Protein AF-A0A7Y3BUW7-F1 (afdb_monomer_lite)

Sequence (79 aa):
MLFARILLAATGLMFFIHGLICFIHPATIGIESGLAMPTPGSILEVRAEYGGLPMALGLFFLAAAMQKVRIRTGLLVMV

Structure (mmCIF, N/CA/C/O backbone):
data_AF-A0A7Y3BUW7-F1
#
_entry.id   AF-A0A7Y3BUW7-F1
#
loop_
_atom_site.group_PDB
_atom_site.id
_atom_site.type_symbol
_atom_site.label_atom_id
_atom_site.label_alt_id
_atom_site.label_comp_id
_atom_site.label_asym_id
_atom_site.label_entity_id
_atom_site.label_seq_id
_atom_site.pdbx_PDB_ins_code
_atom_site.Cartn_x
_atom_site.Cartn_y
_atom_site.Cartn_z
_atom_site.occupancy
_atom_site.B_iso_or_equiv
_atom_site.auth_seq_id
_atom_site.auth_comp_id
_atom_site.auth_asym_id
_atom_site.auth_atom_id
_atom_site.pdbx_PDB_model_num
ATOM 1 N N . MET A 1 1 ? -12.958 0.769 20.670 1.00 76.81 1 MET A N 1
ATOM 2 C CA . MET A 1 1 ? -12.717 0.460 19.237 1.00 76.81 1 MET A CA 1
ATOM 3 C C . MET A 1 1 ? -12.136 1.626 18.422 1.00 76.81 1 MET A C 1
ATOM 5 O O . MET A 1 1 ? -11.788 1.392 17.275 1.00 76.81 1 MET A O 1
ATOM 9 N N . LEU A 1 2 ? -12.016 2.861 18.943 1.00 90.31 2 LEU A N 1
ATOM 10 C CA . LEU A 1 2 ? -11.481 3.988 18.154 1.00 90.31 2 LEU A CA 1
ATOM 11 C C . LEU A 1 2 ? -10.043 3.737 17.674 1.00 90.31 2 LEU A C 1
ATOM 13 O O . LEU A 1 2 ? -9.770 3.896 16.491 1.00 90.31 2 LEU A O 1
ATOM 17 N N . PHE A 1 3 ? -9.173 3.254 18.564 1.00 93.56 3 PHE A N 1
ATOM 18 C CA . PHE A 1 3 ? -7.789 2.912 18.230 1.00 93.56 3 PHE A CA 1
ATOM 19 C C . PHE A 1 3 ? -7.684 1.919 17.062 1.00 93.56 3 PHE A C 1
ATOM 21 O O . PHE A 1 3 ? -6.977 2.181 16.100 1.00 93.56 3 PHE A O 1
ATOM 28 N N . ALA A 1 4 ? -8.470 0.837 17.084 1.00 93.44 4 ALA A N 1
ATOM 29 C CA . ALA A 1 4 ? -8.512 -0.141 15.995 1.00 93.44 4 ALA A CA 1
ATOM 30 C C . ALA A 1 4 ? -8.901 0.476 14.641 1.00 93.44 4 ALA A C 1
ATOM 32 O O . ALA A 1 4 ? -8.354 0.103 13.610 1.00 93.44 4 ALA A O 1
ATOM 33 N N . ARG A 1 5 ? -9.836 1.435 14.636 1.00 93.81 5 ARG A N 1
ATOM 34 C CA . ARG A 1 5 ? -10.241 2.141 13.411 1.00 93.81 5 ARG A CA 1
ATOM 35 C C . ARG A 1 5 ? -9.131 3.046 12.894 1.00 93.81 5 ARG A C 1
ATOM 37 O O . ARG A 1 5 ? -8.915 3.079 11.692 1.00 93.81 5 ARG A O 1
ATOM 44 N N . ILE A 1 6 ? -8.446 3.759 13.790 1.00 96.12 6 ILE A N 1
ATOM 45 C CA . ILE A 1 6 ? -7.302 4.608 13.434 1.00 96.12 6 ILE A CA 1
ATOM 46 C C . ILE A 1 6 ? -6.184 3.748 12.847 1.00 96.12 6 ILE A C 1
ATOM 48 O O . ILE A 1 6 ? -5.661 4.089 11.794 1.00 96.12 6 ILE A O 1
ATOM 52 N N . LEU A 1 7 ? -5.875 2.617 13.482 1.00 96.00 7 LEU A N 1
ATOM 53 C CA . LEU A 1 7 ? -4.857 1.684 13.012 1.00 96.00 7 LEU A CA 1
ATOM 54 C C . LEU A 1 7 ? -5.192 1.150 11.613 1.00 96.00 7 LEU A C 1
ATOM 56 O O . LEU A 1 7 ? -4.384 1.291 10.705 1.00 96.00 7 LEU A O 1
ATOM 60 N N . LEU A 1 8 ? -6.411 0.638 11.407 1.00 96.19 8 LEU A N 1
ATOM 61 C CA . LEU A 1 8 ? -6.865 0.173 10.091 1.00 96.19 8 LEU A CA 1
ATOM 62 C C . LEU A 1 8 ? -6.849 1.283 9.036 1.00 96.19 8 LEU A C 1
ATOM 64 O O . LEU A 1 8 ? -6.467 1.035 7.897 1.00 96.19 8 LEU A O 1
ATOM 68 N N . ALA A 1 9 ? -7.248 2.504 9.398 1.00 96.88 9 ALA A N 1
ATOM 69 C CA . ALA A 1 9 ? -7.232 3.628 8.473 1.00 96.88 9 ALA A CA 1
ATOM 70 C C . ALA A 1 9 ? -5.801 4.036 8.093 1.00 96.88 9 ALA A C 1
ATOM 72 O O . ALA A 1 9 ? -5.530 4.263 6.918 1.00 96.88 9 ALA A O 1
ATOM 73 N N . ALA A 1 10 ? -4.885 4.090 9.063 1.00 97.56 10 ALA A N 1
ATOM 74 C CA . ALA A 1 10 ? -3.482 4.421 8.833 1.00 97.56 10 ALA A CA 1
ATOM 75 C C . ALA A 1 10 ? -2.787 3.355 7.973 1.00 97.56 10 ALA A C 1
ATOM 77 O O . ALA A 1 10 ? -2.194 3.691 6.949 1.00 97.56 10 ALA A O 1
ATOM 78 N N . THR A 1 11 ? -2.929 2.075 8.332 1.00 96.88 11 THR A N 1
ATOM 79 C CA . THR A 1 11 ? -2.385 0.955 7.551 1.00 96.88 11 THR A CA 1
ATOM 80 C C . THR A 1 11 ? -2.998 0.915 6.156 1.00 96.88 11 THR A C 1
ATOM 82 O O . THR A 1 11 ? -2.280 0.787 5.168 1.00 96.88 11 THR A O 1
ATOM 85 N N . GLY A 1 12 ? -4.317 1.098 6.057 1.00 97.50 12 GLY A N 1
ATOM 86 C CA . GLY A 1 12 ? -5.022 1.129 4.784 1.00 97.50 12 GLY A CA 1
ATOM 87 C C . GLY A 1 12 ? -4.541 2.247 3.865 1.00 97.50 12 GLY A C 1
ATOM 88 O O . GLY A 1 12 ? -4.306 2.015 2.681 1.00 97.50 12 GLY A O 1
ATOM 89 N N . LEU A 1 13 ? -4.319 3.443 4.415 1.00 98.12 13 LEU A N 1
ATOM 90 C CA . LEU A 1 13 ? -3.791 4.578 3.666 1.00 98.12 13 LEU A CA 1
ATOM 91 C C . LEU A 1 13 ? -2.349 4.332 3.199 1.00 98.12 13 LEU A C 1
ATOM 93 O O . LEU A 1 13 ? -2.043 4.595 2.039 1.00 98.12 13 LEU A O 1
ATOM 97 N N . MET A 1 14 ? -1.484 3.791 4.063 1.00 97.69 14 MET A N 1
ATOM 98 C CA . MET A 1 14 ? -0.104 3.443 3.699 1.00 97.69 14 MET A CA 1
ATOM 99 C C . MET A 1 14 ? -0.056 2.422 2.558 1.00 97.69 14 MET A C 1
ATOM 101 O O . MET A 1 14 ? 0.616 2.657 1.556 1.00 97.69 14 MET A O 1
ATOM 105 N N . PHE A 1 15 ? -0.812 1.327 2.678 1.00 97.44 15 PHE A N 1
ATOM 106 C CA . PHE A 1 15 ? -0.883 0.281 1.655 1.00 97.44 15 PHE A CA 1
ATOM 107 C C . PHE A 1 15 ? -1.459 0.804 0.339 1.00 97.44 15 PHE A C 1
ATOM 109 O O . PHE A 1 15 ? -0.920 0.514 -0.727 1.00 97.44 15 PHE A O 1
ATOM 116 N N . PHE A 1 16 ? -2.518 1.615 0.408 1.00 98.25 16 PHE A N 1
ATOM 117 C CA . PHE A 1 16 ? -3.135 2.196 -0.779 1.00 98.25 16 PHE A CA 1
ATOM 118 C C . PHE A 1 16 ? -2.176 3.120 -1.528 1.00 98.25 16 PHE A C 1
ATOM 120 O O . PHE A 1 16 ? -2.014 2.979 -2.737 1.00 98.25 16 PHE A O 1
ATOM 127 N N . ILE A 1 17 ? -1.523 4.044 -0.816 1.00 97.69 17 ILE A N 1
ATOM 128 C CA . ILE A 1 17 ? -0.573 4.986 -1.420 1.00 97.69 17 ILE A CA 1
ATOM 129 C C . ILE A 1 17 ? 0.617 4.231 -2.010 1.00 97.69 17 ILE A C 1
ATOM 131 O O . ILE A 1 17 ? 0.988 4.495 -3.152 1.00 97.69 17 ILE A O 1
ATOM 135 N N . HIS A 1 18 ? 1.186 3.279 -1.267 1.00 95.25 18 HIS A N 1
ATOM 136 C CA . HIS A 1 18 ? 2.305 2.480 -1.755 1.00 95.25 18 HIS A CA 1
ATOM 137 C C . HIS A 1 18 ? 1.918 1.702 -3.019 1.00 95.25 18 HIS A C 1
ATOM 139 O O . HIS A 1 18 ? 2.569 1.847 -4.052 1.00 95.25 18 HIS A O 1
ATOM 145 N N . GLY A 1 19 ? 0.793 0.981 -2.985 1.00 96.81 19 GLY A N 1
ATOM 146 C CA . GLY A 1 19 ? 0.271 0.274 -4.152 1.00 96.81 19 GLY A CA 1
ATOM 147 C C . GLY A 1 19 ? 0.010 1.203 -5.339 1.00 96.81 19 GLY A C 1
ATOM 148 O O . GLY A 1 19 ? 0.326 0.867 -6.477 1.00 96.81 19 GLY A O 1
ATOM 149 N N . LEU A 1 20 ? -0.516 2.408 -5.105 1.00 97.69 20 LEU A N 1
ATOM 150 C CA . LEU A 1 20 ? -0.758 3.393 -6.163 1.00 97.69 20 LEU A CA 1
ATOM 151 C C . LEU A 1 20 ? 0.535 3.852 -6.837 1.00 97.69 20 LEU A C 1
ATOM 153 O O . LEU A 1 20 ? 0.588 3.929 -8.067 1.00 97.69 20 LEU A O 1
ATOM 157 N N . ILE A 1 21 ? 1.584 4.101 -6.053 1.00 95.94 21 ILE A N 1
ATOM 158 C CA . ILE A 1 21 ? 2.904 4.458 -6.577 1.00 95.94 21 ILE A CA 1
ATOM 159 C C . ILE A 1 21 ? 3.447 3.320 -7.443 1.00 95.94 21 ILE A C 1
ATOM 161 O O . ILE A 1 21 ? 3.784 3.564 -8.600 1.00 95.94 21 ILE A O 1
ATOM 165 N N . CYS A 1 22 ? 3.454 2.085 -6.940 1.00 94.25 22 CYS A N 1
ATOM 166 C CA . CYS A 1 22 ? 3.972 0.916 -7.659 1.00 94.25 22 CYS A CA 1
ATOM 167 C C . CYS A 1 22 ? 3.155 0.574 -8.913 1.00 94.25 22 CYS A C 1
ATOM 169 O O . CYS A 1 22 ? 3.696 0.103 -9.912 1.00 94.25 22 CYS A O 1
ATOM 171 N N . PHE A 1 23 ? 1.847 0.833 -8.895 1.00 96.12 23 PHE A N 1
ATOM 172 C CA . PHE A 1 23 ? 0.984 0.606 -10.049 1.00 96.12 23 PHE A CA 1
ATOM 173 C C . PHE A 1 23 ? 1.294 1.587 -11.190 1.00 96.12 23 PHE A C 1
ATOM 175 O O . PHE A 1 23 ? 1.399 1.187 -12.353 1.00 96.12 23 PHE A O 1
ATOM 182 N N . ILE A 1 24 ? 1.478 2.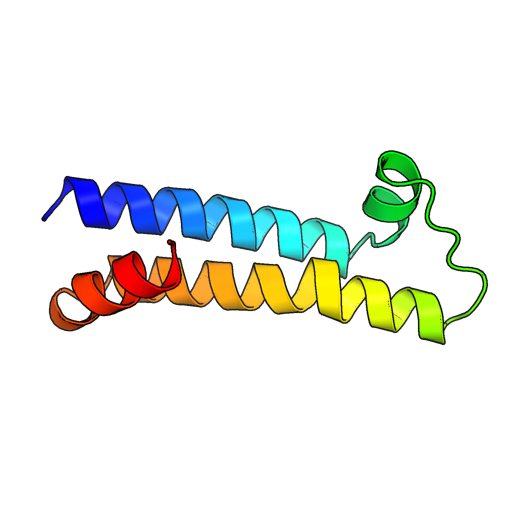874 -10.87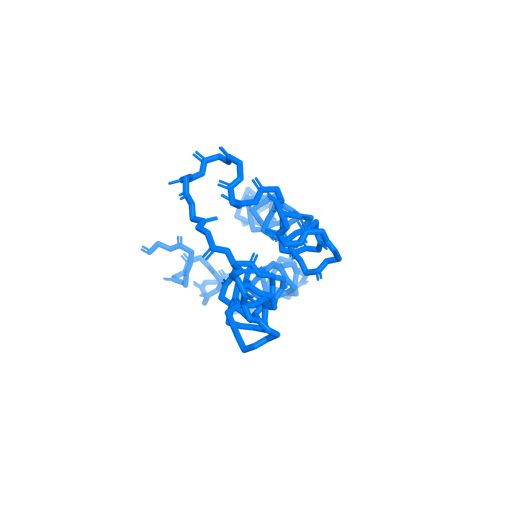5 1.00 96.88 24 ILE A N 1
ATOM 183 C CA . ILE A 1 24 ? 1.758 3.907 -11.883 1.00 96.88 24 ILE A CA 1
ATOM 184 C C . ILE A 1 24 ? 3.233 3.853 -12.313 1.00 96.88 24 ILE A C 1
ATOM 186 O O . ILE A 1 24 ? 3.518 3.820 -13.513 1.00 96.88 24 ILE A O 1
ATOM 190 N N . HIS A 1 25 ? 4.149 3.765 -11.346 1.00 94.38 25 HIS A N 1
ATOM 191 C CA . HIS A 1 25 ? 5.604 3.795 -11.513 1.00 94.38 25 HIS A CA 1
ATOM 192 C C . HIS A 1 25 ? 6.265 2.497 -11.004 1.00 94.38 25 HIS A C 1
ATOM 194 O O . HIS A 1 25 ? 7.019 2.537 -10.038 1.00 94.38 25 HIS A O 1
ATOM 200 N N . PRO A 1 26 ? 6.067 1.341 -11.664 1.00 91.00 26 PRO A N 1
ATOM 201 C CA . PRO A 1 26 ? 6.608 0.052 -11.202 1.00 91.00 26 PRO A CA 1
ATOM 202 C C . PRO A 1 26 ? 8.142 0.013 -11.107 1.00 91.00 26 PRO A C 1
ATOM 204 O O . PRO A 1 26 ? 8.700 -0.795 -10.370 1.00 91.00 26 PRO A O 1
ATOM 207 N N . ALA A 1 27 ? 8.835 0.923 -11.802 1.00 90.38 27 ALA A N 1
ATOM 208 C CA . ALA A 1 27 ? 10.286 1.078 -11.733 1.00 90.38 27 ALA A CA 1
ATOM 209 C C . ALA A 1 27 ? 10.814 1.428 -10.328 1.00 90.38 27 ALA A C 1
ATOM 211 O O . ALA A 1 27 ? 11.970 1.122 -10.044 1.00 90.38 27 ALA A O 1
ATOM 212 N N . THR A 1 28 ? 10.000 2.028 -9.447 1.00 89.62 28 THR A N 1
ATOM 213 C CA . THR A 1 28 ? 10.418 2.356 -8.071 1.00 89.62 28 THR A CA 1
ATOM 214 C C . THR A 1 28 ? 10.847 1.107 -7.307 1.00 89.62 28 THR A C 1
ATOM 216 O O . THR A 1 28 ? 11.917 1.093 -6.706 1.00 89.62 28 THR A O 1
ATOM 219 N N . ILE A 1 29 ? 10.080 0.020 -7.431 1.00 88.06 29 ILE A N 1
ATOM 220 C CA . ILE A 1 29 ? 10.405 -1.271 -6.814 1.00 88.06 29 ILE A CA 1
ATOM 221 C C . ILE A 1 29 ? 11.654 -1.877 -7.434 1.00 88.06 29 ILE A C 1
ATOM 223 O O . ILE A 1 29 ? 12.477 -2.426 -6.707 1.00 88.06 29 ILE A O 1
ATOM 227 N N . GLY A 1 30 ? 11.853 -1.732 -8.746 1.00 85.62 30 GLY A N 1
ATOM 228 C CA . GLY A 1 30 ? 13.079 -2.187 -9.404 1.00 85.62 30 GLY A CA 1
ATOM 229 C C . GLY A 1 30 ? 14.343 -1.550 -8.819 1.00 85.62 30 GLY A C 1
ATOM 230 O O . GLY A 1 30 ? 15.341 -2.238 -8.620 1.00 85.62 30 GLY A O 1
ATOM 231 N N . ILE A 1 31 ? 14.285 -0.260 -8.475 1.00 84.81 31 ILE A N 1
ATOM 232 C CA . ILE A 1 31 ? 15.409 0.477 -7.878 1.00 84.81 31 ILE A CA 1
ATOM 233 C C . ILE A 1 31 ? 15.663 0.032 -6.431 1.00 84.81 31 ILE A C 1
ATOM 235 O O . ILE A 1 31 ? 16.813 -0.172 -6.053 1.00 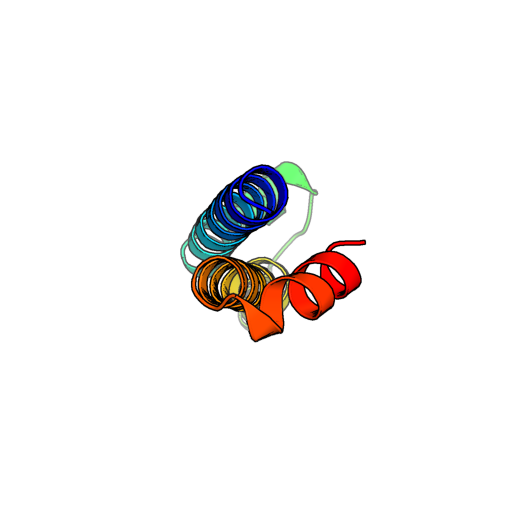84.81 31 ILE A O 1
ATOM 239 N N . GLU A 1 32 ? 14.609 -0.137 -5.629 1.00 86.25 32 GLU A N 1
ATOM 240 C CA . GLU A 1 32 ? 14.733 -0.498 -4.208 1.00 86.25 32 GLU A CA 1
ATOM 241 C C . GLU A 1 32 ? 15.112 -1.971 -3.987 1.00 86.25 32 GLU A C 1
ATOM 243 O O . GLU A 1 32 ? 15.807 -2.292 -3.025 1.00 86.25 32 GLU A O 1
ATOM 248 N N . SER A 1 33 ? 14.674 -2.868 -4.876 1.00 87.06 33 SER A N 1
ATOM 249 C CA . SER A 1 33 ? 14.857 -4.322 -4.739 1.00 87.06 33 SER A CA 1
ATOM 250 C C . SER A 1 33 ? 15.913 -4.925 -5.671 1.00 87.06 33 SER A C 1
ATOM 252 O O . SER A 1 33 ? 16.277 -6.088 -5.508 1.00 87.06 33 SER A O 1
ATOM 254 N N . GLY A 1 34 ? 16.395 -4.170 -6.664 1.00 88.88 34 GLY A N 1
ATOM 255 C CA . GLY A 1 34 ? 17.278 -4.679 -7.719 1.00 88.88 34 GLY A CA 1
ATOM 256 C C . GLY A 1 34 ? 16.566 -5.508 -8.797 1.00 88.88 34 GLY A C 1
ATOM 257 O O . GLY A 1 34 ? 17.232 -6.136 -9.621 1.00 88.88 34 GLY A O 1
ATOM 258 N N . LEU A 1 35 ? 15.227 -5.532 -8.812 1.00 88.06 35 LEU A N 1
ATOM 259 C CA . LEU A 1 35 ? 14.445 -6.250 -9.819 1.00 88.06 35 LEU A CA 1
ATOM 260 C C . LEU A 1 35 ? 14.565 -5.597 -11.203 1.00 88.06 35 LEU A C 1
ATOM 262 O O . LEU A 1 35 ? 14.189 -4.442 -11.413 1.00 88.06 35 LEU A O 1
ATOM 266 N N . ALA A 1 36 ? 15.017 -6.380 -12.182 1.00 90.12 36 ALA A N 1
ATOM 267 C CA . ALA A 1 36 ? 14.976 -5.998 -13.587 1.00 90.12 36 ALA A CA 1
ATOM 268 C C . ALA A 1 36 ? 13.608 -6.338 -14.199 1.00 90.12 36 ALA A C 1
ATOM 270 O O . ALA A 1 36 ? 13.102 -7.446 -14.036 1.00 90.12 36 ALA A O 1
ATOM 271 N N . MET A 1 37 ? 13.042 -5.404 -14.968 1.00 93.06 37 MET A N 1
ATOM 272 C CA . MET A 1 37 ? 11.774 -5.582 -15.689 1.00 93.06 37 MET A CA 1
ATOM 273 C C . MET A 1 37 ? 11.983 -5.443 -17.208 1.00 93.06 37 MET A C 1
ATOM 275 O O . MET A 1 37 ? 11.553 -4.454 -17.803 1.00 93.06 37 MET A O 1
ATOM 279 N N . PRO A 1 38 ? 12.688 -6.389 -17.861 1.00 94.19 38 PRO A N 1
ATOM 280 C CA . PRO A 1 38 ? 13.081 -6.262 -19.267 1.00 94.19 38 PRO A CA 1
ATOM 281 C C . PRO A 1 38 ? 11.918 -6.448 -20.250 1.00 94.19 38 PRO A C 1
ATOM 283 O O . PRO A 1 38 ? 12.058 -6.135 -21.430 1.00 94.19 38 PRO A O 1
ATOM 286 N N . THR A 1 39 ? 10.780 -6.981 -19.795 1.00 96.12 39 THR A N 1
ATOM 287 C CA . THR A 1 39 ? 9.630 -7.286 -20.654 1.00 96.12 39 THR A CA 1
ATOM 288 C C . THR A 1 39 ? 8.348 -6.616 -20.156 1.00 96.12 39 THR A C 1
ATOM 290 O O . THR A 1 39 ? 8.183 -6.407 -18.949 1.00 96.12 39 THR A O 1
ATOM 293 N N . PRO A 1 40 ? 7.371 -6.358 -21.043 1.00 94.69 40 PRO A N 1
ATOM 294 C CA . PRO A 1 40 ? 6.047 -5.895 -20.629 1.00 94.69 40 PRO A CA 1
ATOM 295 C C . PRO A 1 40 ? 5.363 -6.829 -19.619 1.00 94.69 40 PRO A C 1
ATOM 297 O O . PRO A 1 40 ? 4.685 -6.348 -18.716 1.00 94.69 40 PRO A O 1
ATOM 300 N N . GLY A 1 41 ? 5.583 -8.146 -19.725 1.00 96.56 41 GLY A N 1
ATOM 301 C CA . GLY A 1 41 ? 5.068 -9.133 -18.771 1.00 96.56 41 GLY A CA 1
ATOM 302 C C . GLY A 1 41 ? 5.613 -8.919 -17.359 1.00 96.56 41 GLY A C 1
ATOM 303 O O . GLY A 1 41 ? 4.835 -8.801 -16.420 1.00 96.56 41 GLY A O 1
ATOM 304 N N . SER A 1 42 ? 6.932 -8.740 -17.219 1.00 93.62 42 SER A N 1
ATOM 305 C CA . SER A 1 42 ? 7.549 -8.452 -15.913 1.00 93.62 42 SER A CA 1
ATOM 306 C C . SER A 1 42 ? 7.056 -7.138 -15.291 1.00 93.62 42 SER A C 1
ATOM 308 O O . SER A 1 42 ? 6.879 -7.053 -14.081 1.00 93.62 42 SER A O 1
ATOM 310 N N . ILE A 1 43 ? 6.760 -6.121 -16.111 1.00 95.00 43 ILE A N 1
ATOM 311 C CA . ILE A 1 43 ? 6.171 -4.863 -15.627 1.00 95.00 43 ILE A CA 1
ATOM 312 C C . ILE A 1 43 ? 4.744 -5.100 -15.111 1.00 95.00 43 ILE A C 1
ATOM 314 O O . ILE A 1 43 ? 4.355 -4.533 -14.090 1.00 95.00 43 ILE A O 1
ATOM 318 N N . LEU A 1 44 ? 3.953 -5.918 -15.812 1.00 95.88 44 LEU A N 1
ATOM 319 C CA . LEU A 1 44 ? 2.590 -6.255 -15.399 1.00 95.88 44 LEU A CA 1
ATOM 320 C C . LEU A 1 44 ? 2.563 -7.060 -14.101 1.00 95.88 44 LEU A C 1
ATOM 322 O O . LEU A 1 44 ? 1.737 -6.759 -13.243 1.00 95.88 44 LEU A O 1
ATOM 326 N N . GLU A 1 45 ? 3.470 -8.021 -13.931 1.00 94.81 45 GLU A N 1
ATOM 327 C CA . GLU A 1 45 ? 3.600 -8.764 -12.674 1.00 94.81 45 GLU A CA 1
ATOM 328 C C . GLU A 1 45 ? 3.917 -7.827 -11.510 1.00 94.81 45 GLU A C 1
ATOM 330 O O . GLU A 1 45 ? 3.218 -7.853 -10.500 1.00 94.81 45 GLU A O 1
ATOM 335 N N . VAL A 1 46 ? 4.883 -6.916 -11.677 1.00 95.06 46 VAL A N 1
ATOM 336 C CA . VAL A 1 46 ? 5.213 -5.941 -10.627 1.00 95.06 46 VAL A CA 1
ATOM 337 C C . VAL A 1 46 ? 4.026 -5.027 -10.320 1.00 95.06 46 VAL A C 1
ATOM 339 O O . VAL A 1 46 ? 3.720 -4.773 -9.155 1.00 95.06 46 VAL A O 1
ATOM 342 N N . ARG A 1 47 ? 3.301 -4.568 -11.345 1.00 95.69 47 ARG A N 1
ATOM 343 C CA . ARG A 1 47 ? 2.082 -3.769 -11.155 1.00 95.69 47 ARG A CA 1
ATOM 344 C C . ARG A 1 47 ? 0.977 -4.532 -10.439 1.00 95.69 47 ARG A C 1
ATOM 346 O O . ARG A 1 47 ? 0.224 -3.907 -9.700 1.00 95.69 47 ARG A O 1
ATOM 353 N N . ALA A 1 48 ? 0.842 -5.833 -10.661 1.00 96.31 48 ALA A N 1
ATOM 354 C CA . ALA A 1 48 ? -0.160 -6.648 -9.988 1.00 96.31 48 ALA A CA 1
ATOM 355 C C . ALA A 1 48 ? 0.228 -6.901 -8.523 1.00 96.31 48 ALA A C 1
ATOM 357 O O . ALA A 1 48 ? -0.562 -6.597 -7.628 1.00 96.31 48 ALA A O 1
ATOM 358 N N . GLU A 1 49 ? 1.453 -7.375 -8.294 1.00 95.25 49 GLU A N 1
ATOM 359 C CA . GLU A 1 49 ? 1.938 -7.840 -6.991 1.00 95.25 49 GLU A CA 1
ATOM 360 C C . GLU A 1 49 ? 2.261 -6.689 -6.036 1.00 95.25 49 GLU A C 1
ATOM 362 O O . GLU A 1 49 ? 1.815 -6.680 -4.895 1.00 95.25 49 GLU A O 1
ATOM 367 N N . TYR A 1 50 ? 2.988 -5.673 -6.506 1.00 94.75 50 TYR A N 1
ATOM 368 C CA . TYR A 1 50 ? 3.392 -4.532 -5.677 1.00 94.75 50 TYR A CA 1
ATOM 369 C C . TYR A 1 50 ? 2.452 -3.337 -5.818 1.00 94.75 50 TYR A C 1
ATOM 371 O O . TYR A 1 50 ? 2.480 -2.428 -4.991 1.00 94.75 50 TYR A O 1
ATOM 379 N N . GLY A 1 51 ? 1.623 -3.316 -6.863 1.00 96.12 51 GLY A N 1
ATOM 380 C CA . GLY A 1 51 ? 0.655 -2.253 -7.104 1.00 96.12 51 GLY A CA 1
ATOM 381 C C . GLY A 1 51 ? -0.758 -2.637 -6.682 1.00 96.12 51 GLY A C 1
ATOM 382 O O . GLY A 1 51 ? -1.240 -2.232 -5.626 1.00 96.12 51 GLY A O 1
ATOM 383 N N . GLY A 1 52 ? -1.435 -3.411 -7.527 1.00 96.88 52 GLY A N 1
ATOM 384 C CA . GLY A 1 52 ? -2.849 -3.752 -7.400 1.00 96.88 52 GLY A CA 1
ATOM 385 C C . GLY A 1 52 ? -3.198 -4.450 -6.087 1.00 96.88 52 GLY A C 1
ATOM 386 O O . GLY A 1 52 ? -4.193 -4.083 -5.462 1.00 96.88 52 GLY A O 1
ATOM 387 N N . LEU A 1 53 ? -2.378 -5.403 -5.636 1.00 97.06 53 LEU A N 1
ATOM 388 C CA . LEU A 1 53 ? -2.624 -6.147 -4.400 1.00 97.06 53 LEU A CA 1
ATOM 389 C C . LEU A 1 53 ? -2.529 -5.255 -3.142 1.00 97.06 53 LEU A C 1
ATOM 391 O O . LEU A 1 53 ? -3.519 -5.195 -2.404 1.00 97.06 53 LEU A O 1
ATOM 395 N N . PRO A 1 54 ? -1.447 -4.481 -2.906 1.00 97.25 54 PRO A N 1
ATOM 396 C CA . PRO A 1 54 ? -1.392 -3.527 -1.799 1.00 97.25 54 PRO A CA 1
ATOM 397 C C . PRO A 1 54 ? -2.480 -2.461 -1.893 1.00 97.25 54 PRO A C 1
ATOM 399 O O . PRO A 1 54 ? -3.079 -2.098 -0.881 1.00 97.25 54 PRO A O 1
ATOM 402 N N . MET A 1 55 ? -2.806 -2.008 -3.107 1.00 97.56 55 MET A N 1
ATOM 403 C CA . MET A 1 55 ? -3.866 -1.027 -3.319 1.00 97.56 55 MET A CA 1
ATOM 404 C C . MET A 1 55 ? -5.241 -1.575 -2.899 1.00 97.56 55 MET A C 1
ATOM 406 O O . MET A 1 55 ? -5.984 -0.907 -2.177 1.00 97.56 55 MET A O 1
ATOM 410 N N . ALA A 1 56 ? -5.561 -2.815 -3.280 1.00 97.75 56 ALA A N 1
ATOM 411 C CA . ALA A 1 56 ? -6.800 -3.490 -2.899 1.00 97.75 56 ALA A CA 1
ATOM 412 C C . ALA A 1 56 ? -6.876 -3.768 -1.387 1.00 97.75 56 ALA A C 1
ATOM 414 O O . ALA A 1 56 ? -7.914 -3.512 -0.771 1.00 97.75 56 ALA A O 1
ATOM 415 N N . LEU A 1 57 ? -5.780 -4.227 -0.770 1.00 97.19 57 LEU A N 1
ATOM 416 C CA . LEU A 1 57 ? -5.692 -4.405 0.684 1.00 97.19 57 LEU A CA 1
ATOM 417 C C . LEU A 1 57 ? -5.868 -3.077 1.427 1.00 97.19 57 LEU A C 1
ATOM 419 O O . LEU A 1 57 ? -6.616 -3.004 2.402 1.00 97.19 57 LEU A O 1
ATOM 423 N N . GLY A 1 58 ? -5.252 -2.005 0.927 1.00 97.44 58 GLY A N 1
ATOM 424 C CA . GLY A 1 58 ? -5.397 -0.662 1.474 1.00 97.44 58 GLY A CA 1
ATOM 425 C C . GLY A 1 58 ? -6.855 -0.200 1.508 1.00 97.44 58 GLY A C 1
ATOM 426 O O . GLY A 1 58 ? -7.365 0.208 2.555 1.00 97.44 58 GLY A O 1
ATOM 427 N N . LEU A 1 59 ? -7.566 -0.356 0.385 1.00 97.31 59 LEU A N 1
ATOM 428 C CA . LEU A 1 59 ? -9.003 -0.075 0.289 1.00 97.31 59 LEU A CA 1
ATOM 429 C C . LEU A 1 59 ? -9.836 -0.956 1.225 1.00 97.31 59 LEU A C 1
ATOM 431 O O . LEU A 1 59 ? -10.771 -0.463 1.859 1.00 97.31 59 LEU A O 1
ATOM 435 N N . PHE A 1 60 ? -9.496 -2.241 1.344 1.00 96.69 60 PHE A N 1
ATOM 436 C CA . PHE A 1 60 ? -10.168 -3.154 2.263 1.00 96.69 60 PHE A CA 1
ATOM 437 C C . PHE A 1 60 ? -10.040 -2.690 3.722 1.00 96.69 60 PHE A C 1
ATOM 439 O O . PHE A 1 60 ? -11.049 -2.618 4.431 1.00 96.69 60 PHE A O 1
ATOM 446 N N . PHE A 1 61 ? -8.840 -2.309 4.170 1.00 96.94 61 PHE A N 1
ATOM 447 C CA . PHE A 1 61 ? -8.623 -1.815 5.532 1.00 96.94 61 PHE A CA 1
ATOM 448 C C . PHE A 1 61 ? -9.332 -0.479 5.789 1.00 96.94 61 PHE A C 1
ATOM 450 O O . PHE A 1 61 ? -9.975 -0.320 6.831 1.00 96.94 61 PHE A O 1
ATOM 457 N N . LEU A 1 62 ? -9.312 0.446 4.821 1.00 96.50 62 LEU A N 1
ATOM 458 C CA . LEU A 1 62 ? -10.069 1.702 4.893 1.00 96.50 62 LEU A CA 1
ATOM 459 C C . LEU A 1 62 ? -11.579 1.440 5.025 1.00 96.50 62 LEU A C 1
ATOM 461 O O . LEU A 1 62 ? -12.238 2.007 5.901 1.00 96.50 62 LEU A O 1
ATOM 465 N N . ALA A 1 63 ? -12.126 0.519 4.229 1.00 95.50 63 ALA A N 1
ATOM 466 C CA . ALA A 1 63 ? -13.529 0.123 4.318 1.00 95.50 63 ALA A CA 1
ATOM 467 C C . ALA A 1 63 ? -13.863 -0.539 5.670 1.00 95.50 63 ALA A C 1
ATOM 469 O O . ALA A 1 63 ? -14.901 -0.242 6.274 1.00 95.50 63 ALA A O 1
ATOM 470 N N . ALA A 1 64 ? -12.976 -1.395 6.192 1.00 94.44 64 ALA A N 1
ATOM 471 C CA . ALA A 1 64 ? -13.132 -2.020 7.506 1.00 94.44 64 ALA A CA 1
ATOM 472 C C . ALA A 1 64 ? -13.095 -0.991 8.653 1.00 94.44 64 ALA A C 1
ATOM 474 O O . ALA A 1 64 ? -13.855 -1.118 9.615 1.00 94.44 64 ALA A O 1
ATOM 475 N N . ALA A 1 65 ? -12.288 0.069 8.536 1.00 94.31 65 ALA A N 1
ATOM 476 C CA . ALA A 1 65 ? -12.244 1.167 9.503 1.00 94.31 65 ALA A CA 1
ATOM 477 C C . ALA A 1 65 ? -13.561 1.969 9.560 1.00 94.31 65 ALA A C 1
ATOM 479 O O . ALA A 1 65 ? -13.915 2.524 10.609 1.00 94.31 65 ALA A O 1
ATOM 480 N N .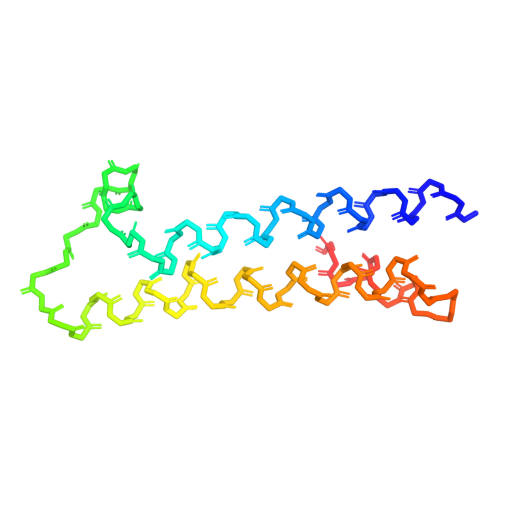 MET A 1 66 ? -14.319 2.025 8.460 1.00 92.62 66 MET A N 1
ATOM 481 C CA . MET A 1 66 ? -15.612 2.719 8.392 1.00 92.62 66 MET A CA 1
ATOM 482 C C . MET A 1 66 ? -16.765 1.893 8.983 1.00 92.62 66 MET A C 1
ATOM 484 O O . MET A 1 66 ? -17.702 2.466 9.543 1.00 92.62 66 MET A O 1
ATOM 488 N N . GLN A 1 67 ? -16.696 0.560 8.923 1.00 88.62 67 GLN A N 1
ATOM 489 C CA . GLN A 1 67 ? -17.798 -0.328 9.305 1.00 88.62 67 GLN A CA 1
ATOM 490 C C . GLN A 1 67 ? -17.554 -1.027 10.650 1.00 88.62 67 GLN A C 1
ATOM 492 O O . GLN A 1 67 ? -16.756 -1.956 10.744 1.00 88.62 67 GLN A O 1
ATOM 497 N N . LYS A 1 68 ? -18.318 -0.658 11.694 1.00 73.38 68 LYS A N 1
ATOM 498 C CA . LYS A 1 68 ? -18.171 -1.208 13.064 1.00 73.38 68 LYS A CA 1
ATOM 499 C C . LYS A 1 68 ? -18.158 -2.744 13.129 1.00 73.38 68 LYS A C 1
ATOM 501 O O . LYS A 1 68 ? -17.405 -3.300 13.920 1.00 73.38 68 LYS A O 1
ATOM 506 N N . VAL A 1 69 ? -18.958 -3.417 12.297 1.00 75.00 69 VAL A N 1
ATOM 507 C CA . VAL A 1 69 ? -19.082 -4.889 12.269 1.00 75.00 69 VAL A CA 1
ATOM 508 C C . VAL A 1 69 ? -17.834 -5.568 11.686 1.00 75.00 69 VAL A C 1
ATOM 510 O O . VAL A 1 69 ? -17.520 -6.694 12.057 1.00 75.00 69 VAL A O 1
ATOM 513 N N . ARG A 1 70 ? -17.081 -4.884 10.815 1.00 84.25 70 ARG A N 1
ATOM 514 C CA . ARG A 1 70 ? -15.942 -5.464 10.083 1.00 84.25 70 ARG A CA 1
ATOM 515 C C . ARG A 1 70 ? -14.580 -5.175 10.705 1.00 84.25 70 ARG A C 1
ATOM 517 O O . ARG A 1 70 ? -13.588 -5.712 10.229 1.00 84.25 70 ARG A O 1
ATOM 524 N N . ILE A 1 71 ? -14.517 -4.395 11.788 1.00 87.31 71 ILE A N 1
ATOM 525 C CA . ILE A 1 71 ? -13.251 -4.041 12.454 1.00 87.3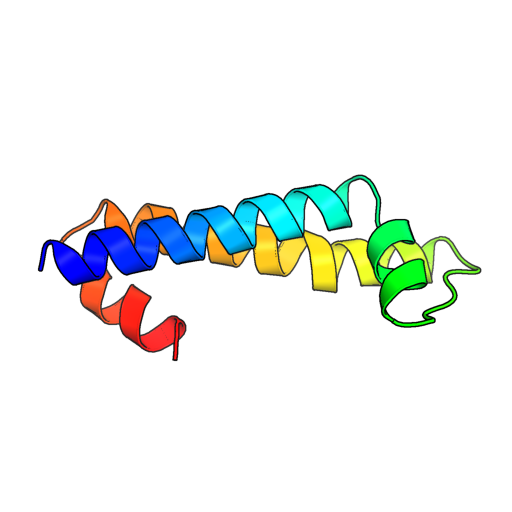1 71 ILE A CA 1
ATOM 526 C C . ILE A 1 71 ? -12.474 -5.297 12.871 1.00 87.31 71 ILE A C 1
ATOM 528 O O . ILE A 1 71 ? -11.271 -5.366 12.653 1.00 87.31 71 ILE A O 1
ATOM 532 N N . ARG A 1 72 ? -13.150 -6.311 13.432 1.00 90.06 72 ARG A N 1
ATOM 533 C CA . ARG A 1 72 ? -12.487 -7.552 13.865 1.00 90.06 72 ARG A CA 1
ATOM 534 C C . ARG A 1 72 ? -11.882 -8.314 12.686 1.00 90.06 72 ARG A C 1
ATOM 536 O O . ARG A 1 72 ? -10.743 -8.748 12.779 1.00 90.06 72 ARG A O 1
ATOM 543 N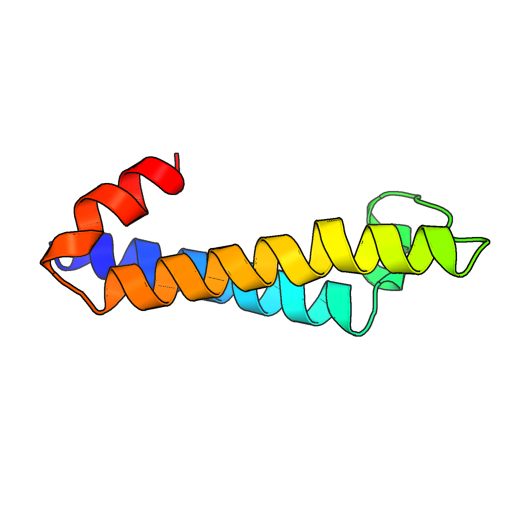 N . THR A 1 73 ? -12.621 -8.442 11.585 1.00 92.56 73 THR A N 1
ATOM 544 C CA . THR A 1 73 ? -12.125 -9.072 10.353 1.00 92.56 73 THR A CA 1
ATOM 545 C C . THR A 1 73 ? -10.961 -8.284 9.761 1.00 92.56 73 THR A C 1
ATOM 547 O O . THR A 1 73 ? -9.959 -8.881 9.397 1.00 92.56 73 THR A O 1
ATOM 550 N N . GLY A 1 74 ? -11.056 -6.951 9.727 1.00 90.81 74 GLY A N 1
ATOM 551 C CA . GLY A 1 74 ? -9.971 -6.089 9.258 1.00 90.81 74 GLY A CA 1
ATOM 552 C C . GLY A 1 74 ? -8.689 -6.279 10.067 1.00 90.81 74 GLY A C 1
ATOM 553 O O . GLY A 1 74 ? -7.625 -6.434 9.485 1.00 90.81 74 GLY A O 1
ATOM 554 N N . LEU A 1 75 ? -8.795 -6.326 11.399 1.00 91.56 75 LEU A N 1
ATOM 555 C CA . LEU A 1 75 ? -7.646 -6.568 12.276 1.00 91.56 75 LEU A CA 1
ATOM 556 C C . LEU A 1 75 ? -7.055 -7.974 12.110 1.00 91.56 75 LEU A C 1
ATOM 558 O O . LEU A 1 75 ? -5.843 -8.112 12.188 1.00 91.56 75 LEU A O 1
ATOM 562 N N . LEU A 1 76 ? -7.890 -8.995 11.887 1.00 94.31 76 LEU A N 1
ATOM 563 C CA . LEU A 1 76 ? -7.426 -10.370 11.666 1.00 94.31 76 LEU A CA 1
ATOM 564 C C . LEU A 1 76 ? -6.674 -10.540 10.346 1.00 94.31 76 LEU A C 1
ATOM 566 O O . LEU A 1 76 ? -5.785 -11.366 10.283 1.00 94.31 76 LEU A O 1
ATOM 570 N N . VAL A 1 77 ? -7.043 -9.796 9.302 1.00 93.12 77 VAL A N 1
ATOM 571 C CA . VAL A 1 77 ? -6.340 -9.836 8.006 1.00 93.12 77 VAL A CA 1
ATOM 572 C C . VAL A 1 77 ? -5.030 -9.042 8.047 1.00 93.12 77 VAL A C 1
ATOM 574 O O . VAL A 1 77 ? -4.139 -9.276 7.242 1.00 93.12 77 VAL A O 1
ATOM 577 N N . MET A 1 78 ? -4.921 -8.072 8.956 1.00 90.50 78 MET A N 1
ATOM 578 C CA . MET A 1 78 ? -3.741 -7.214 9.085 1.00 90.50 78 MET A CA 1
ATOM 579 C C . MET A 1 78 ? -2.540 -7.919 9.745 1.00 90.50 78 MET A C 1
ATOM 581 O O . MET A 1 78 ? -1.423 -7.422 9.619 1.00 90.50 78 MET A O 1
ATOM 585 N N . VAL A 1 79 ? -2.770 -9.015 10.475 1.00 84.75 79 VAL A N 1
ATOM 586 C CA . VAL A 1 79 ? -1.762 -9.792 11.224 1.00 84.75 79 VAL A CA 1
ATOM 587 C C . VAL A 1 79 ? -1.588 -11.151 10.567 1.00 84.75 79 VAL A C 1
ATOM 589 O O . VAL A 1 79 ? -0.421 -11.571 10.426 1.00 84.75 79 VAL A O 1
#

Foldseek 3Di:
DLVLLVVLLVQLVVLQVQLQCCLVPVCVCCVVPVDDQPDPVSSVVSNVPRHVVSNVLSVVSNVLSVDPVNSVVNVVVVD

pLDDT: mean 93.17, std 5.13, range [73.38, 98.25]

Radius of gyration: 14.54 Å; chains: 1; bounding box: 36×15×40 Å

Secondary structure (DSSP, 8-state):
-HHHHHHHHHHHHHHHHHHHHHHH-THHHHHHH-----SHHHHHHHIIIIIIHHHHHHHHHHHHHH-GGGHHHHHHHH-